Protein AF-A0A382G513-F1 (afdb_monomer)

Nearest PDB structures (foldseek):
  3dli-assembly1_C  TM=9.621E-01  e=4.576E-07  Archaeoglobus fulgidus
  1ve3-assembly2_B-2  TM=7.849E-01  e=2.434E-03  Pyrococcus horikoshii
  8gdu-assembly1_A  TM=8.046E-01  e=2.784E-03  Methanosarcina acetivorans C2A
  8hd2-assembly1_A  TM=7.380E-01  e=1.064E-02  Candidatus Brocadia fulgida
  1qzz-assembly1_A  TM=6.384E-01  e=4.064E-02  Streptomyces purpurascens

Solvent-accessible surface area (backbone atoms only — not comparable to full-atom values): 8811 Å² total; per-residue (Å²): 122,99,76,82,69,90,69,74,48,71,38,75,47,63,65,62,38,48,55,42,44,76,72,71,45,55,59,41,73,36,54,70,64,63,52,47,71,70,48,55,72,48,68,34,62,63,48,77,43,73,72,46,66,38,55,38,56,70,74,54,44,54,48,48,54,49,41,52,57,50,24,30,29,94,91,38,45,83,48,76,41,60,73,58,26,75,21,63,67,37,49,71,44,64,54,64,74,49,81,69,50,68,54,67,49,39,64,69,60,54,49,51,51,39,50,74,69,64,55,72,92,84,80,85,86,72,91,71,72,66,81,74,92,74,73,82,65,97,79,87,84,128

Foldseek 3Di:
DVPPDQDEAEDCDPVVQVVCVVVVGHYDNDDQLVVLVPAAFQADQEDEEEADLQLDDPVRNLSNLLSRNRRHHVNGYYYYHHFACVACCCQVDVVCVPVSGDHHDHLVNVQVSNVVSPHPPDDDDDPDDRDDPDDPPPDPDD

Sequence (142 aa):
AESDIAGVGVDLSAAFVAECREQGLDVKEQDLLAFLGSQKDKSLRAVVSFQVLEHLPFPVLLRTYAEAFRVLVPGGLFLNETPNGANLAVGGSTFWLDHTHVRPLHPELLSHFAEFYGYTDVRVDLVSKPEVPWRLGPESGG

Organism: NCBI:txid408172

Mean predicted aligned error: 6.24 Å

Structure (mmCIF, N/CA/C/O backbone):
data_AF-A0A382G513-F1
#
_entry.id   AF-A0A382G513-F1
#
loop_
_atom_site.group_PDB
_atom_site.id
_atom_site.type_symbol
_atom_site.label_atom_id
_atom_site.label_alt_id
_atom_site.label_comp_id
_atom_site.label_asym_id
_atom_site.label_entity_id
_atom_site.label_seq_id
_atom_site.pdbx_PDB_ins_code
_atom_site.Cartn_x
_atom_site.Cartn_y
_atom_site.Cartn_z
_atom_site.occupancy
_atom_site.B_iso_or_equiv
_atom_site.auth_seq_id
_atom_site.auth_comp_id
_atom_site.auth_asym_id
_atom_site.auth_atom_id
_atom_site.pdbx_PDB_model_num
ATOM 1 N N . ALA A 1 1 ? -11.619 18.404 2.742 1.00 55.28 1 ALA A N 1
ATOM 2 C CA . ALA A 1 1 ? -11.978 16.981 2.575 1.00 55.28 1 ALA A CA 1
ATOM 3 C C . ALA A 1 1 ? -13.245 16.895 1.731 1.00 55.28 1 ALA A C 1
ATOM 5 O O . ALA A 1 1 ? -14.272 17.401 2.158 1.00 55.28 1 ALA A O 1
ATOM 6 N N . GLU A 1 2 ? -13.174 16.331 0.525 1.00 57.84 2 GLU A N 1
ATOM 7 C CA . GLU A 1 2 ? -14.283 16.354 -0.451 1.00 57.84 2 GLU A CA 1
ATOM 8 C C . GLU A 1 2 ? -15.427 15.365 -0.155 1.00 57.84 2 GLU A C 1
ATOM 10 O O . GLU A 1 2 ? -16.450 15.393 -0.832 1.00 57.84 2 GLU A O 1
ATOM 15 N N . SER A 1 3 ? -15.303 14.495 0.856 1.00 75.88 3 SER A N 1
ATOM 16 C CA . SER A 1 3 ? -16.332 13.481 1.166 1.00 75.88 3 SER A CA 1
ATOM 17 C C . SER A 1 3 ? -16.615 13.277 2.660 1.00 75.88 3 SER A C 1
ATOM 19 O O . SER A 1 3 ? -17.286 12.316 3.017 1.00 75.88 3 SER A O 1
ATOM 21 N N . ASP A 1 4 ? -16.099 14.152 3.533 1.00 84.06 4 ASP A N 1
ATOM 22 C CA . ASP A 1 4 ? -16.259 14.084 5.003 1.00 84.06 4 ASP A CA 1
ATOM 23 C C . ASP A 1 4 ? -15.814 12.747 5.647 1.00 84.06 4 ASP A C 1
ATOM 25 O O . ASP A 1 4 ? -16.225 12.365 6.742 1.00 84.06 4 ASP A O 1
ATOM 29 N N . ILE A 1 5 ? -14.938 12.013 4.953 1.00 87.50 5 ILE A N 1
ATOM 30 C CA . ILE A 1 5 ? -14.298 10.799 5.460 1.00 87.50 5 ILE A CA 1
ATOM 31 C C . ILE A 1 5 ? -13.024 11.216 6.192 1.00 87.50 5 ILE A C 1
ATOM 33 O O . ILE A 1 5 ? -12.105 11.766 5.584 1.00 87.50 5 ILE A O 1
ATOM 37 N N . ALA A 1 6 ? -12.960 10.938 7.494 1.00 91.38 6 ALA A N 1
ATOM 38 C CA . ALA A 1 6 ? -11.745 11.138 8.272 1.00 91.38 6 ALA A CA 1
ATOM 39 C C . ALA A 1 6 ? -10.647 10.171 7.801 1.00 91.38 6 ALA A C 1
ATOM 41 O O . ALA A 1 6 ? -10.865 8.960 7.719 1.00 91.38 6 ALA A O 1
ATOM 42 N N . GLY A 1 7 ? -9.463 10.707 7.522 1.00 94.31 7 GLY A N 1
ATOM 43 C CA . GLY A 1 7 ? -8.304 9.941 7.082 1.00 94.31 7 GLY A CA 1
ATOM 44 C C . GLY A 1 7 ? -7.013 10.602 7.539 1.00 94.31 7 GLY A C 1
ATOM 45 O O . GLY A 1 7 ? -6.993 11.800 7.810 1.00 94.31 7 GLY A O 1
ATOM 46 N N . VAL A 1 8 ? -5.955 9.801 7.623 1.00 96.81 8 VAL A N 1
ATOM 47 C CA . VAL A 1 8 ? -4.601 10.251 7.943 1.00 96.81 8 VAL A CA 1
ATOM 48 C C . VAL A 1 8 ? -3.646 9.742 6.869 1.00 96.81 8 VAL A C 1
ATOM 50 O O . VAL A 1 8 ? -3.623 8.548 6.569 1.00 96.81 8 VAL A O 1
ATOM 53 N N . GLY A 1 9 ? -2.889 10.657 6.271 1.00 97.25 9 GLY A N 1
ATOM 54 C CA . GLY A 1 9 ? -1.823 10.360 5.321 1.00 97.25 9 GLY A CA 1
ATOM 55 C C . GLY A 1 9 ? -0.520 10.000 6.030 1.00 97.25 9 GLY A C 1
ATOM 56 O O . GLY A 1 9 ? -0.244 10.466 7.139 1.00 97.25 9 GLY A O 1
ATOM 57 N N . VAL A 1 10 ? 0.298 9.175 5.387 1.00 97.81 10 VAL A N 1
ATOM 58 C CA . VAL A 1 10 ? 1.611 8.764 5.893 1.00 97.81 10 VAL A CA 1
ATOM 59 C C . VAL A 1 10 ? 2.584 8.758 4.728 1.00 97.81 10 VAL A C 1
ATOM 61 O O . VAL A 1 10 ? 2.323 8.090 3.732 1.00 97.81 10 VAL A O 1
ATOM 64 N N . ASP A 1 11 ? 3.682 9.492 4.858 1.00 97.06 11 ASP A N 1
ATOM 65 C CA . ASP A 1 11 ? 4.738 9.560 3.846 1.00 97.06 11 ASP A CA 1
ATOM 66 C C . ASP A 1 11 ? 6.100 9.760 4.533 1.00 97.06 11 ASP A C 1
ATOM 68 O O . ASP A 1 11 ? 6.168 10.292 5.641 1.00 97.06 11 ASP A O 1
ATOM 72 N N . LEU A 1 12 ? 7.193 9.327 3.904 1.00 95.19 12 LEU A N 1
ATOM 73 C CA . LEU A 1 12 ? 8.560 9.564 4.389 1.00 95.19 12 LEU A CA 1
ATOM 74 C C . LEU A 1 12 ? 9.124 10.914 3.918 1.00 95.19 12 LEU A C 1
ATOM 76 O O . LEU A 1 12 ? 10.091 11.416 4.488 1.00 95.19 12 LEU A O 1
ATOM 80 N N . SER A 1 13 ? 8.552 11.501 2.869 1.00 96.00 13 SER A N 1
ATOM 81 C CA . SER A 1 13 ? 8.978 12.765 2.284 1.00 96.00 13 SER A CA 1
ATOM 82 C C . SER A 1 13 ? 8.454 13.943 3.097 1.00 96.00 13 SER A C 1
ATOM 84 O O . SER A 1 13 ? 7.284 14.320 3.000 1.00 96.00 13 SER A O 1
ATOM 86 N N . ALA A 1 14 ? 9.345 14.599 3.843 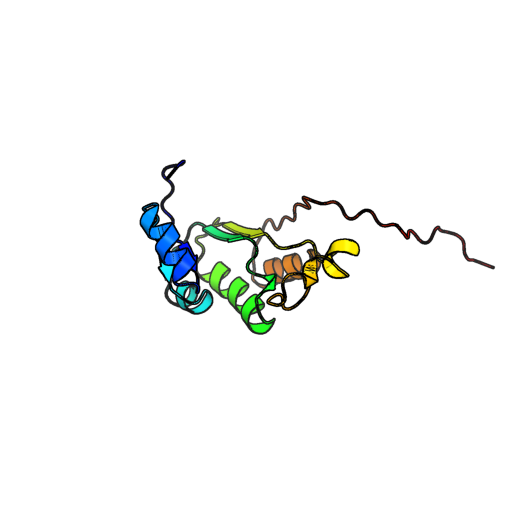1.00 96.56 14 ALA A N 1
ATOM 87 C CA . ALA A 1 14 ? 9.029 15.838 4.556 1.00 96.56 14 ALA A CA 1
ATOM 88 C C . ALA A 1 14 ? 8.416 16.917 3.638 1.00 96.56 14 ALA A C 1
ATOM 90 O O . ALA A 1 14 ? 7.558 17.683 4.074 1.00 96.56 14 ALA A O 1
ATOM 91 N N . ALA A 1 15 ? 8.824 16.960 2.362 1.00 96.94 15 ALA A N 1
ATOM 92 C CA . ALA A 1 15 ? 8.297 17.903 1.379 1.00 96.94 15 ALA A CA 1
ATOM 93 C C . ALA A 1 15 ? 6.822 17.624 1.042 1.00 96.94 15 ALA A C 1
ATOM 95 O O . ALA A 1 15 ? 6.002 18.535 1.126 1.00 96.94 15 ALA A O 1
ATOM 96 N N . PHE A 1 16 ? 6.464 16.368 0.746 1.00 95.75 16 PHE A N 1
ATOM 97 C CA . PHE A 1 16 ? 5.069 15.996 0.465 1.00 95.75 16 PHE A CA 1
ATOM 98 C C . PHE A 1 16 ? 4.185 16.124 1.704 1.00 95.75 16 PHE A C 1
ATOM 100 O O . PHE A 1 16 ? 3.043 16.571 1.620 1.00 95.75 16 PHE A O 1
ATOM 107 N N . VAL A 1 17 ? 4.722 15.801 2.881 1.00 97.75 17 VAL A N 1
ATOM 108 C CA . VAL A 1 17 ? 4.022 16.010 4.151 1.00 97.75 17 VAL A CA 1
ATOM 109 C C . VAL A 1 17 ? 3.730 17.491 4.381 1.00 97.75 17 VAL A C 1
ATOM 111 O O . VAL A 1 17 ? 2.618 17.830 4.784 1.00 97.75 17 VAL A O 1
ATOM 114 N N . ALA A 1 18 ? 4.701 18.375 4.138 1.00 97.62 18 ALA A N 1
ATOM 115 C CA . ALA A 1 18 ? 4.505 19.816 4.269 1.00 97.62 18 ALA A CA 1
ATOM 116 C C . ALA A 1 18 ? 3.422 20.325 3.307 1.00 97.62 18 ALA A C 1
ATOM 118 O O . ALA A 1 18 ? 2.495 20.996 3.753 1.00 97.62 18 ALA A O 1
ATOM 119 N N . GLU A 1 19 ? 3.475 19.923 2.036 1.00 97.56 19 GLU A N 1
ATOM 120 C CA . GLU A 1 19 ? 2.477 20.289 1.024 1.00 97.56 19 GLU A CA 1
ATOM 121 C C . GLU A 1 19 ? 1.062 19.818 1.410 1.00 97.56 19 GLU A C 1
ATOM 123 O O . GLU A 1 19 ? 0.108 20.596 1.395 1.00 97.56 19 GLU A O 1
ATOM 128 N N . CYS A 1 20 ? 0.913 18.567 1.851 1.00 96.50 20 CYS A N 1
ATOM 129 C CA . CYS A 1 20 ? -0.368 18.036 2.322 1.00 96.50 20 CYS A CA 1
ATOM 130 C C . CYS A 1 20 ? -0.900 18.792 3.555 1.00 96.50 20 CYS A C 1
ATOM 132 O O . CYS A 1 20 ? -2.106 19.033 3.666 1.00 96.50 20 CYS A O 1
ATOM 134 N N . ARG A 1 21 ? -0.021 19.208 4.477 1.00 96.62 21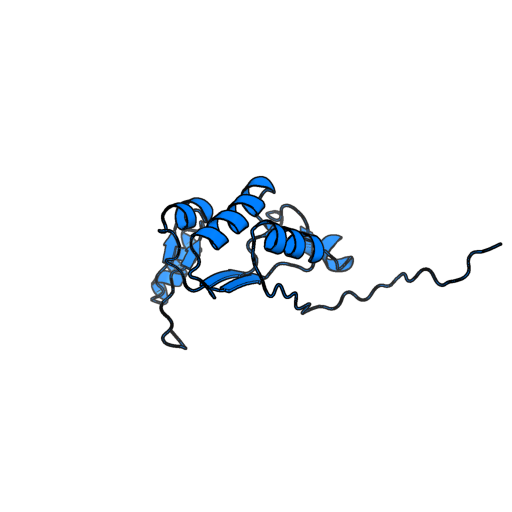 ARG A N 1
ATOM 135 C CA . ARG A 1 21 ? -0.405 20.024 5.644 1.00 96.62 21 ARG A CA 1
ATOM 136 C C . ARG 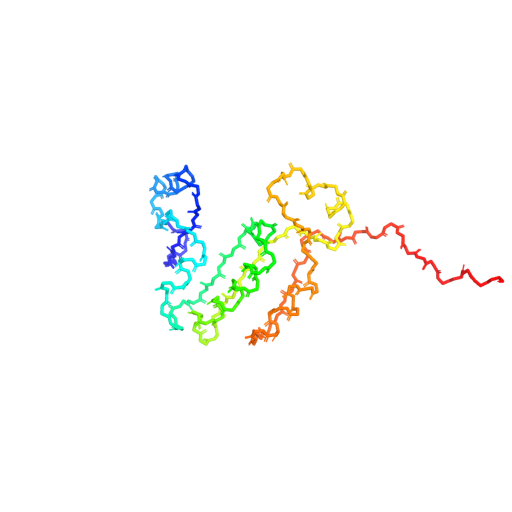A 1 21 ? -0.858 21.422 5.246 1.00 96.62 21 ARG A C 1
ATOM 138 O O . ARG A 1 21 ? -1.815 21.920 5.835 1.00 96.62 21 ARG A O 1
ATOM 145 N N . GLU A 1 22 ? -0.219 22.043 4.257 1.00 97.12 22 GLU A N 1
ATOM 146 C CA . GLU A 1 22 ? -0.649 23.337 3.705 1.00 97.12 22 GLU A CA 1
ATOM 147 C C . GLU A 1 22 ? -2.059 23.255 3.101 1.00 97.12 22 GLU A C 1
ATOM 149 O O . GLU A 1 22 ? -2.835 24.204 3.206 1.00 97.12 22 GLU A O 1
ATOM 154 N N . GLN A 1 23 ? -2.436 22.090 2.568 1.00 94.62 23 GLN A N 1
ATOM 155 C CA . GLN A 1 23 ? -3.794 21.795 2.095 1.00 94.62 23 GLN A CA 1
ATOM 156 C C . GLN A 1 23 ? -4.782 21.427 3.224 1.00 94.62 23 GLN A C 1
ATOM 158 O O . GLN A 1 23 ? -5.949 21.127 2.961 1.00 94.62 23 GLN A O 1
ATOM 163 N N . GLY A 1 24 ? -4.347 21.453 4.489 1.00 94.31 24 GLY A N 1
ATOM 164 C CA . GLY A 1 24 ? -5.173 21.152 5.660 1.00 94.31 24 GLY A CA 1
ATOM 165 C C . GLY A 1 24 ? -5.467 19.663 5.865 1.00 94.31 24 GLY A C 1
ATOM 166 O O . GLY A 1 24 ? -6.433 19.327 6.552 1.00 94.31 24 GLY A O 1
ATOM 167 N N . LEU A 1 25 ? -4.677 18.770 5.264 1.00 94.88 25 LEU A N 1
ATOM 168 C CA . LEU A 1 25 ? -4.809 17.324 5.447 1.00 94.88 25 LEU A CA 1
ATOM 169 C C . LEU A 1 25 ? -4.116 16.875 6.743 1.00 94.88 25 LEU A C 1
ATOM 171 O O . LEU A 1 25 ? -3.068 17.403 7.120 1.00 94.88 25 LEU A O 1
ATOM 175 N N . ASP A 1 26 ? -4.683 15.869 7.415 1.00 96.19 26 ASP A N 1
ATOM 176 C CA . ASP A 1 26 ? -3.995 15.176 8.508 1.00 96.19 26 ASP A CA 1
ATOM 177 C C . ASP A 1 26 ? -2.976 14.204 7.908 1.00 96.19 26 ASP A C 1
ATOM 179 O O . ASP A 1 26 ? -3.335 13.271 7.190 1.00 96.19 26 ASP A O 1
ATOM 183 N N . VAL A 1 27 ? -1.693 14.452 8.153 1.00 97.88 27 VAL A N 1
ATOM 184 C CA . VAL A 1 27 ? -0.589 13.695 7.558 1.00 97.88 27 VAL A CA 1
ATOM 185 C C . VAL A 1 27 ? 0.620 13.649 8.494 1.00 97.88 27 VAL A C 1
ATOM 187 O O . VAL A 1 27 ? 1.007 14.639 9.138 1.00 97.88 27 VAL A O 1
ATOM 190 N N . LYS A 1 28 ? 1.253 12.475 8.542 1.00 97.69 28 LYS A N 1
ATOM 191 C CA . LYS A 1 28 ? 2.432 12.179 9.355 1.00 97.69 28 LYS A CA 1
ATOM 192 C C . LYS A 1 28 ? 3.639 11.876 8.476 1.00 97.69 28 LYS A C 1
ATOM 194 O O . LYS A 1 28 ? 3.557 11.055 7.571 1.00 97.69 28 LYS A O 1
ATOM 199 N N . GLU A 1 29 ? 4.762 12.507 8.812 1.00 98.12 29 GLU A N 1
ATOM 200 C CA . GLU A 1 29 ? 6.072 12.110 8.299 1.00 98.12 29 GLU A CA 1
ATOM 201 C C . GLU A 1 29 ? 6.529 10.873 9.073 1.00 98.12 29 GLU A C 1
ATOM 203 O O . GLU A 1 29 ? 6.984 10.978 10.215 1.00 98.12 29 GLU A O 1
ATOM 208 N N . GLN A 1 30 ? 6.280 9.688 8.523 1.00 97.50 30 GLN A N 1
ATOM 209 C CA . GLN A 1 30 ? 6.517 8.430 9.222 1.00 97.50 30 GLN A CA 1
ATOM 210 C C . GLN A 1 30 ? 6.676 7.270 8.236 1.00 97.50 30 GLN A C 1
ATOM 212 O O . GLN A 1 30 ? 6.051 7.239 7.182 1.00 97.50 30 GLN A O 1
ATOM 217 N N . ASP A 1 31 ? 7.485 6.279 8.613 1.00 97.38 31 ASP A N 1
ATOM 218 C CA . ASP A 1 31 ? 7.558 5.006 7.895 1.00 97.38 31 ASP A CA 1
ATOM 219 C C . ASP A 1 31 ? 6.217 4.254 7.939 1.00 97.38 31 ASP A C 1
ATOM 221 O O . ASP A 1 31 ? 5.537 4.212 8.971 1.00 97.38 31 ASP A O 1
ATOM 225 N N . LEU A 1 32 ? 5.870 3.609 6.824 1.00 96.94 32 LEU A N 1
ATOM 226 C CA . LEU A 1 32 ? 4.613 2.889 6.647 1.00 96.94 32 LEU A CA 1
ATOM 227 C C . LEU A 1 32 ? 4.424 1.762 7.674 1.00 96.94 32 LEU A C 1
ATOM 229 O O . LEU A 1 32 ? 3.359 1.664 8.289 1.00 96.94 32 LEU A O 1
ATOM 233 N N . LEU A 1 33 ? 5.438 0.919 7.898 1.00 97.94 33 LEU A N 1
ATOM 234 C CA . LEU A 1 33 ? 5.329 -0.178 8.864 1.00 97.94 33 LEU A CA 1
ATOM 235 C C . LEU A 1 33 ? 5.358 0.341 10.297 1.00 97.94 33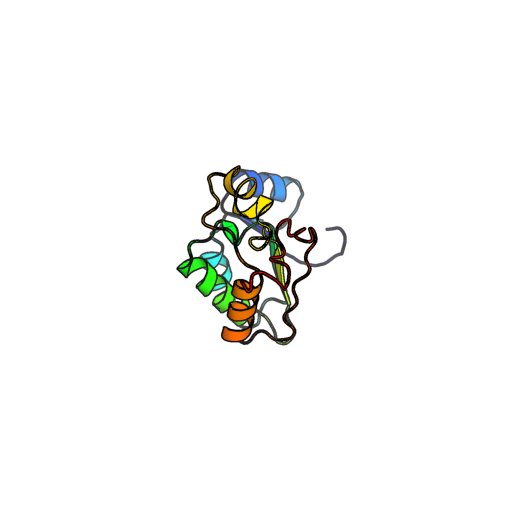 LEU A C 1
ATOM 237 O O . LEU A 1 33 ? 4.637 -0.186 11.143 1.00 97.94 33 LEU A O 1
ATOM 241 N N . ALA A 1 34 ? 6.141 1.381 10.579 1.00 98.19 34 ALA A N 1
ATOM 242 C CA . ALA A 1 34 ? 6.129 2.029 11.885 1.00 98.19 34 ALA A CA 1
ATOM 243 C C . ALA A 1 34 ? 4.745 2.616 12.205 1.00 98.19 34 ALA A C 1
ATOM 245 O O . ALA A 1 34 ? 4.260 2.479 13.331 1.00 98.19 34 ALA A O 1
ATOM 246 N N . PHE A 1 35 ? 4.086 3.242 11.225 1.00 98.31 35 PHE A N 1
ATOM 247 C CA . PHE A 1 35 ? 2.736 3.764 11.400 1.00 98.31 35 PHE A CA 1
ATOM 248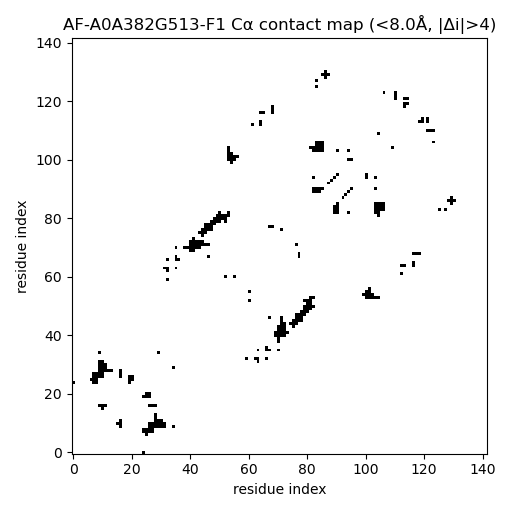 C C . PHE A 1 35 ? 1.732 2.639 11.648 1.00 98.31 35 PHE A C 1
ATOM 250 O O . PHE A 1 35 ? 1.036 2.685 12.666 1.00 98.31 35 PHE A O 1
ATOM 257 N N . LEU A 1 36 ? 1.686 1.619 10.783 1.00 98.31 36 LEU A N 1
ATOM 258 C CA . LEU A 1 36 ? 0.767 0.485 10.942 1.00 98.31 36 LEU A CA 1
ATOM 259 C C . LEU A 1 36 ? 1.001 -0.244 12.275 1.00 98.31 36 LEU A C 1
ATOM 261 O O . LEU A 1 36 ? 0.050 -0.492 13.014 1.00 98.31 36 LEU A O 1
ATOM 265 N N . GLY A 1 37 ? 2.261 -0.482 12.643 1.00 98.25 37 GLY A N 1
ATOM 266 C CA . GLY A 1 37 ? 2.644 -1.116 13.907 1.00 98.25 37 GLY A CA 1
ATOM 267 C C . GLY A 1 37 ? 2.243 -0.320 15.154 1.00 98.25 37 GLY A C 1
ATOM 268 O O . GLY A 1 37 ? 2.050 -0.903 16.218 1.00 98.25 37 GLY A O 1
ATOM 269 N N . SER A 1 38 ? 2.063 1.001 15.039 1.00 98.06 38 SER A N 1
ATOM 270 C CA . SER A 1 38 ? 1.554 1.840 16.136 1.00 98.06 38 SER A CA 1
ATOM 271 C C . SER A 1 38 ? 0.027 1.814 16.281 1.00 98.06 38 SER A C 1
ATOM 273 O O . SER A 1 38 ? -0.504 2.250 17.306 1.00 98.06 38 SER A O 1
ATOM 275 N N . GLN A 1 39 ? -0.695 1.309 15.275 1.00 98.50 39 GLN A N 1
ATOM 276 C CA . GLN A 1 39 ? -2.149 1.200 15.324 1.00 98.50 39 GLN A CA 1
ATOM 277 C C . GLN A 1 39 ? -2.582 -0.024 16.134 1.00 98.50 39 GLN A C 1
ATOM 279 O O . GLN A 1 39 ? -1.968 -1.093 16.082 1.00 98.50 39 GLN A O 1
ATOM 284 N N . LYS A 1 40 ? -3.689 0.128 16.863 1.00 98.50 40 LYS A N 1
ATOM 285 C CA . LYS A 1 40 ? -4.334 -0.983 17.573 1.00 98.50 40 LYS A CA 1
ATOM 286 C C . LYS A 1 40 ? -4.909 -1.993 16.577 1.00 98.50 40 LYS A C 1
ATOM 288 O O . LYS A 1 40 ? -5.262 -1.636 15.459 1.00 98.50 40 LYS A O 1
ATOM 293 N N . ASP A 1 41 ? -5.047 -3.238 17.011 1.00 98.69 41 ASP A N 1
ATOM 294 C CA . ASP A 1 41 ? -5.766 -4.254 16.245 1.00 98.69 41 ASP A CA 1
ATOM 295 C C . ASP A 1 41 ? -7.197 -3.783 15.960 1.00 98.69 41 ASP A C 1
ATOM 297 O O . ASP A 1 41 ? -7.853 -3.221 16.845 1.00 98.69 41 ASP A O 1
ATOM 301 N N . LYS A 1 42 ? -7.694 -4.054 14.748 1.00 98.50 42 LYS A N 1
ATOM 302 C CA . LYS A 1 42 ? -9.080 -3.767 14.344 1.00 98.50 42 LYS A CA 1
ATOM 303 C C . LYS A 1 42 ? -9.512 -2.322 14.638 1.00 98.50 42 LYS A C 1
ATOM 305 O O . LYS A 1 42 ? -10.587 -2.094 15.192 1.00 98.50 42 LYS A O 1
ATOM 310 N N . SER A 1 43 ? -8.673 -1.346 14.303 1.00 98.19 43 SER A N 1
ATOM 311 C CA . SER A 1 43 ? -8.923 0.083 14.530 1.00 98.19 43 SER A CA 1
ATOM 312 C C . SER A 1 43 ? -9.223 0.875 13.258 1.00 98.19 43 SER A C 1
ATOM 314 O O . SER A 1 43 ? -9.858 1.925 13.340 1.00 98.19 43 SER A O 1
ATOM 316 N N . LEU A 1 44 ? -8.779 0.398 12.093 1.00 98.25 44 LEU A N 1
ATOM 317 C CA . LEU A 1 44 ? -8.912 1.098 10.820 1.00 98.25 44 LEU A CA 1
ATOM 318 C C . LEU A 1 44 ? -10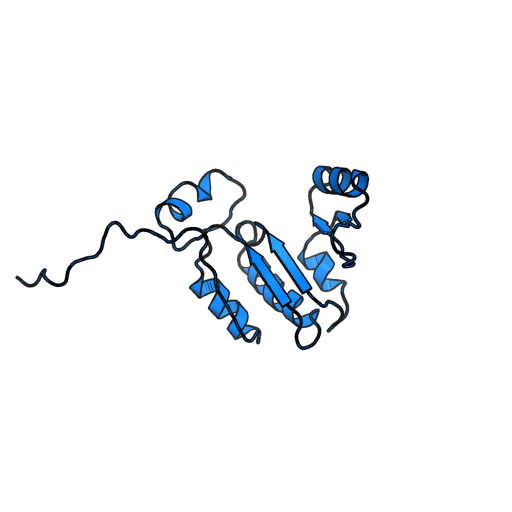.023 0.488 9.970 1.00 98.25 44 LEU A C 1
ATOM 320 O O . LEU A 1 44 ? -10.209 -0.727 9.929 1.00 98.25 44 LEU A O 1
ATOM 324 N N . ARG A 1 45 ? -10.763 1.340 9.254 1.00 97.81 45 ARG A N 1
ATOM 325 C CA . ARG A 1 45 ? -11.803 0.894 8.314 1.00 97.81 45 ARG A CA 1
ATOM 326 C C . ARG A 1 45 ? -11.277 0.678 6.901 1.00 97.81 45 ARG A C 1
ATOM 328 O O . ARG A 1 45 ? -11.835 -0.136 6.170 1.00 97.81 45 ARG A O 1
ATOM 335 N N . ALA A 1 46 ? -10.209 1.378 6.541 1.00 98.12 46 ALA A N 1
ATOM 336 C CA . ALA A 1 46 ? -9.500 1.159 5.299 1.00 98.12 46 ALA A CA 1
ATOM 337 C C . ALA A 1 46 ? -8.003 1.427 5.476 1.00 98.12 46 ALA A C 1
ATOM 339 O O . ALA A 1 46 ? -7.611 2.287 6.266 1.00 98.12 46 ALA A O 1
ATOM 340 N N . VAL A 1 47 ? -7.192 0.704 4.715 1.00 98.44 47 VAL A N 1
ATOM 341 C CA . VAL A 1 47 ? -5.788 1.008 4.446 1.00 98.44 47 VAL A CA 1
ATOM 342 C C . VAL A 1 47 ? -5.683 1.148 2.935 1.00 98.44 47 VAL A C 1
ATOM 344 O O . VAL A 1 47 ? -6.120 0.262 2.201 1.00 98.44 47 VAL A O 1
ATOM 347 N N . VAL A 1 48 ? -5.167 2.280 2.468 1.00 98.06 48 VAL A N 1
ATOM 348 C CA . VAL A 1 48 ? -5.091 2.591 1.040 1.00 98.06 48 VAL A CA 1
ATOM 349 C C . VAL A 1 48 ? -3.664 2.988 0.704 1.00 98.06 48 VAL A C 1
ATOM 351 O O . VAL A 1 48 ? -3.075 3.791 1.425 1.00 98.06 48 VAL A O 1
ATOM 354 N N . SER A 1 49 ? -3.108 2.430 -0.368 1.00 96.88 49 SER A N 1
ATOM 355 C CA . SER A 1 49 ? -1.800 2.836 -0.879 1.00 96.88 49 SER A CA 1
ATOM 356 C C . SER A 1 49 ? -1.826 2.968 -2.401 1.00 96.88 49 SER A C 1
ATOM 358 O O . SER A 1 49 ? -2.306 2.082 -3.103 1.00 96.88 49 SER A O 1
ATOM 360 N N . PHE A 1 50 ? -1.338 4.092 -2.920 1.00 96.06 50 PHE A N 1
ATOM 361 C CA . PHE A 1 50 ? -1.267 4.351 -4.356 1.00 96.06 50 PHE A CA 1
ATOM 362 C C . PHE A 1 50 ? 0.190 4.521 -4.746 1.00 96.06 50 PHE A C 1
ATOM 364 O O . PHE A 1 50 ? 0.852 5.404 -4.213 1.00 96.06 50 PHE A O 1
ATOM 371 N N . GLN A 1 51 ? 0.669 3.672 -5.654 1.00 95.31 51 GLN A N 1
ATOM 372 C CA . GLN A 1 51 ? 2.046 3.677 -6.144 1.00 95.31 51 GLN A CA 1
ATOM 373 C C . GLN A 1 51 ? 3.088 3.553 -5.008 1.00 95.31 51 GLN A C 1
ATOM 375 O O . GLN A 1 51 ? 4.056 4.299 -4.921 1.00 95.31 51 GLN A O 1
ATOM 380 N N . VAL A 1 52 ? 2.834 2.652 -4.049 1.00 97.25 52 VAL A N 1
ATOM 381 C CA . VAL A 1 52 ? 3.704 2.446 -2.870 1.00 97.25 52 VAL A CA 1
ATOM 382 C C . VAL A 1 52 ? 4.367 1.074 -2.889 1.00 97.25 52 VAL A C 1
ATOM 384 O O . VAL A 1 52 ? 5.550 0.943 -2.572 1.00 97.25 52 VAL A O 1
ATOM 387 N N . LEU A 1 53 ? 3.610 0.022 -3.214 1.00 97.75 53 LEU A N 1
ATOM 388 C CA . LEU A 1 53 ? 4.044 -1.361 -3.001 1.00 97.75 53 LEU A CA 1
ATOM 389 C C . LEU A 1 53 ? 5.291 -1.730 -3.819 1.00 97.75 53 LEU A C 1
ATOM 391 O O . LEU A 1 53 ? 6.108 -2.538 -3.372 1.00 97.75 53 LEU A O 1
ATOM 395 N N . GLU A 1 54 ? 5.454 -1.141 -4.996 1.00 97.56 54 GLU A N 1
ATOM 396 C CA . GLU A 1 54 ? 6.564 -1.343 -5.927 1.00 97.56 54 GLU A CA 1
ATOM 397 C C . GLU A 1 54 ? 7.904 -0.788 -5.427 1.00 97.56 54 GLU A C 1
ATOM 399 O O . GLU A 1 54 ? 8.961 -1.251 -5.870 1.00 97.56 54 GLU A O 1
ATOM 404 N N . HIS A 1 55 ? 7.874 0.127 -4.456 1.00 97.38 55 HIS A N 1
ATOM 405 C CA . HIS A 1 55 ? 9.059 0.643 -3.768 1.00 97.38 55 HIS A CA 1
ATOM 406 C C . HIS A 1 55 ? 9.468 -0.231 -2.571 1.00 97.38 55 HIS A C 1
ATOM 408 O O . HIS A 1 55 ? 10.530 -0.031 -1.981 1.00 97.38 55 HIS A O 1
ATOM 414 N N . LEU A 1 56 ? 8.651 -1.221 -2.185 1.00 97.50 56 LEU A N 1
ATOM 415 C CA . LEU A 1 56 ? 8.895 -2.013 -0.982 1.00 97.50 56 LEU A CA 1
ATOM 416 C C . LEU A 1 56 ? 9.800 -3.232 -1.256 1.00 97.50 56 LEU A C 1
ATOM 418 O O . LEU A 1 56 ? 9.492 -4.099 -2.096 1.00 97.50 56 LEU A O 1
ATOM 422 N N . PRO A 1 57 ? 10.881 -3.409 -0.468 1.00 97.06 57 PRO A N 1
ATOM 423 C CA . PRO A 1 57 ? 11.597 -4.676 -0.410 1.00 97.06 57 PRO A CA 1
ATOM 424 C C . PRO A 1 57 ? 10.645 -5.824 -0.059 1.00 97.06 57 PRO A C 1
ATOM 426 O O . PRO A 1 57 ? 9.702 -5.658 0.712 1.00 97.06 57 PRO A O 1
ATOM 429 N N . PHE A 1 58 ? 10.899 -7.020 -0.593 1.00 96.25 58 PHE A N 1
ATOM 430 C CA . PHE A 1 58 ? 9.989 -8.164 -0.447 1.00 96.25 58 PHE A CA 1
ATOM 431 C C . PHE A 1 58 ? 9.566 -8.474 1.008 1.00 96.25 58 PHE A C 1
ATOM 433 O O . PHE A 1 58 ? 8.369 -8.646 1.241 1.00 96.25 58 PHE A O 1
ATOM 440 N N . PRO A 1 59 ? 10.469 -8.468 2.013 1.00 97.31 59 PRO A N 1
ATOM 441 C CA . PRO A 1 59 ? 10.067 -8.691 3.405 1.00 97.31 59 PRO A CA 1
ATOM 442 C C . PRO A 1 59 ? 9.158 -7.590 3.969 1.00 97.31 59 PRO A C 1
ATOM 444 O O . PRO A 1 59 ? 8.312 -7.870 4.815 1.00 97.31 59 PRO A O 1
ATOM 447 N N . VAL A 1 60 ? 9.338 -6.348 3.511 1.00 97.94 60 VAL A N 1
ATOM 448 C CA . VAL A 1 60 ? 8.515 -5.199 3.913 1.00 97.94 60 VAL A CA 1
ATOM 449 C C . VAL A 1 60 ? 7.128 -5.336 3.298 1.00 97.94 60 VAL A C 1
ATOM 451 O O . VAL A 1 60 ? 6.153 -5.246 4.031 1.00 97.94 60 VAL A O 1
ATOM 454 N N . LEU A 1 61 ? 7.039 -5.682 2.008 1.00 97.88 61 LEU A N 1
ATOM 455 C CA . LEU A 1 61 ? 5.767 -5.940 1.325 1.00 97.88 61 LEU A CA 1
ATOM 456 C C . LEU A 1 61 ? 4.916 -6.982 2.070 1.00 97.88 61 LEU A C 1
ATOM 458 O O . LEU A 1 61 ? 3.748 -6.734 2.348 1.00 97.88 61 LEU A O 1
ATOM 462 N N . LEU A 1 62 ? 5.500 -8.124 2.447 1.00 97.88 62 LEU A N 1
ATOM 463 C CA . LEU A 1 62 ? 4.790 -9.162 3.205 1.00 97.88 62 LEU A CA 1
ATOM 464 C C . LEU A 1 62 ? 4.298 -8.655 4.569 1.00 97.88 62 LEU A C 1
ATOM 466 O O . LEU A 1 62 ? 3.148 -8.880 4.946 1.00 97.88 62 LEU A O 1
ATOM 470 N N . ARG A 1 63 ? 5.148 -7.922 5.300 1.00 98.38 63 ARG A N 1
ATOM 471 C CA . ARG A 1 63 ? 4.759 -7.314 6.581 1.00 98.38 63 ARG A CA 1
ATOM 472 C C . ARG A 1 63 ? 3.659 -6.274 6.412 1.00 98.38 63 ARG A C 1
ATOM 474 O O . ARG A 1 63 ? 2.788 -6.212 7.268 1.00 98.38 63 ARG A O 1
ATOM 481 N N . THR A 1 64 ? 3.653 -5.511 5.323 1.00 98.44 64 THR A N 1
ATOM 482 C CA . THR A 1 64 ? 2.593 -4.541 5.032 1.00 98.44 64 THR A CA 1
ATOM 483 C C . THR A 1 64 ? 1.243 -5.233 4.911 1.00 98.44 64 THR A C 1
ATOM 485 O O . THR A 1 64 ? 0.287 -4.776 5.526 1.00 98.44 64 THR A O 1
ATOM 488 N N . TYR A 1 65 ? 1.161 -6.363 4.201 1.00 98.56 65 TYR A N 1
ATOM 489 C CA . TYR A 1 65 ? -0.085 -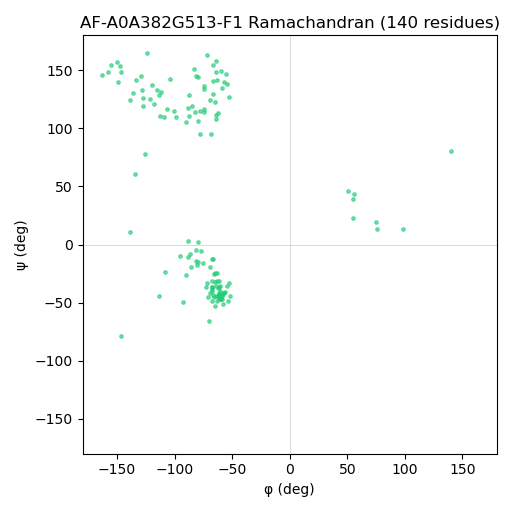7.131 4.095 1.00 98.56 65 TYR A CA 1
ATOM 490 C C . TYR A 1 65 ? -0.548 -7.659 5.457 1.00 98.56 65 TYR A C 1
ATOM 492 O O . TYR A 1 65 ? -1.730 -7.537 5.784 1.00 98.56 65 TYR A O 1
ATOM 500 N N . ALA A 1 66 ? 0.377 -8.201 6.254 1.00 98.62 66 ALA A N 1
ATOM 501 C CA . ALA A 1 66 ? 0.087 -8.722 7.587 1.00 98.62 66 ALA A CA 1
ATOM 502 C C . ALA A 1 66 ? -0.405 -7.627 8.550 1.00 98.62 66 ALA A C 1
ATOM 504 O O . ALA A 1 66 ? -1.424 -7.788 9.220 1.00 98.62 66 ALA A O 1
ATOM 505 N N . GLU A 1 67 ? 0.307 -6.501 8.606 1.00 98.75 67 GLU A N 1
ATOM 506 C CA . GLU A 1 67 ? -0.019 -5.383 9.489 1.00 98.75 67 GLU A CA 1
ATOM 507 C C . GLU A 1 67 ? -1.305 -4.686 9.057 1.00 98.75 67 GLU A C 1
ATOM 509 O O . GLU A 1 67 ? -2.152 -4.416 9.904 1.00 98.75 67 GLU A O 1
ATOM 514 N N . ALA A 1 68 ? -1.506 -4.471 7.752 1.00 98.69 68 ALA A N 1
ATOM 515 C CA . ALA A 1 68 ? -2.768 -3.956 7.234 1.00 98.69 68 ALA A CA 1
ATOM 516 C C . ALA A 1 68 ? -3.939 -4.871 7.634 1.00 98.69 68 ALA A C 1
ATOM 518 O O . ALA A 1 68 ? -4.960 -4.379 8.104 1.00 98.69 68 ALA A O 1
ATOM 519 N N . PHE A 1 69 ? -3.773 -6.196 7.572 1.00 98.62 69 PHE A N 1
ATOM 520 C CA . PHE A 1 69 ? -4.832 -7.133 7.951 1.00 98.62 69 PHE A CA 1
ATOM 521 C C . PHE A 1 69 ? -5.149 -7.034 9.446 1.00 98.62 69 PHE A C 1
ATOM 523 O O . PHE A 1 69 ? -6.313 -6.957 9.837 1.00 98.62 69 PHE A O 1
ATOM 530 N N . ARG A 1 70 ? -4.109 -6.982 10.290 1.00 98.75 70 ARG A N 1
ATOM 531 C CA . ARG A 1 70 ? -4.232 -6.868 11.752 1.00 98.75 70 ARG A CA 1
ATOM 532 C C . ARG A 1 70 ? -5.001 -5.614 12.173 1.00 98.75 70 ARG A C 1
ATOM 534 O O . ARG A 1 70 ? -5.841 -5.675 13.076 1.00 98.75 70 ARG A O 1
ATOM 541 N N . VAL A 1 71 ? -4.695 -4.471 11.562 1.00 98.75 71 VAL A N 1
ATOM 542 C CA . VAL A 1 71 ? -5.274 -3.178 11.965 1.00 98.75 71 VAL A CA 1
ATOM 543 C C . VAL A 1 71 ? -6.678 -2.964 11.410 1.00 98.75 71 VAL A C 1
ATOM 545 O O . VAL A 1 71 ? -7.403 -2.123 11.936 1.00 98.75 71 VAL A O 1
ATOM 548 N N . LEU A 1 72 ? -7.094 -3.706 10.382 1.00 98.81 72 LEU A N 1
ATOM 549 C CA . LEU A 1 72 ? -8.421 -3.564 9.792 1.00 98.81 72 LEU A CA 1
ATOM 550 C C . LEU A 1 72 ? -9.518 -4.161 10.681 1.00 98.81 72 LEU A C 1
ATOM 552 O O . LEU A 1 72 ? -9.406 -5.259 11.228 1.00 98.81 72 LEU A O 1
ATOM 556 N N . VAL A 1 73 ? -10.625 -3.431 10.819 1.00 98.56 73 VAL A N 1
ATOM 557 C CA . VAL A 1 73 ? -11.871 -3.963 11.396 1.00 98.56 73 VAL A CA 1
ATOM 558 C C . VAL A 1 73 ? -12.432 -5.090 10.516 1.00 98.56 73 VAL A C 1
ATOM 560 O O . VAL A 1 73 ? -12.175 -5.109 9.311 1.00 98.56 73 VAL A O 1
ATOM 563 N N . PRO A 1 74 ? -13.272 -5.996 11.054 1.00 97.69 74 PRO A N 1
ATOM 564 C CA . PRO A 1 74 ? -14.044 -6.913 10.219 1.00 97.69 74 PRO A CA 1
ATOM 565 C C . PRO A 1 74 ? -14.840 -6.161 9.139 1.00 97.69 74 PRO A C 1
ATOM 567 O O . PRO A 1 74 ? -15.572 -5.217 9.445 1.00 97.69 74 PRO A O 1
ATOM 570 N N . GLY A 1 75 ? -14.679 -6.569 7.877 1.00 97.19 75 GLY A N 1
ATOM 571 C CA . GLY A 1 75 ? -15.264 -5.884 6.717 1.00 97.19 75 GLY A CA 1
ATOM 572 C C . GLY A 1 75 ? -14.555 -4.585 6.309 1.00 97.19 75 GLY A C 1
ATOM 573 O O . GLY A 1 75 ? -15.125 -3.797 5.558 1.00 97.19 75 GLY A O 1
ATOM 574 N N . GLY A 1 76 ? -13.355 -4.323 6.836 1.00 97.88 76 GLY A N 1
ATOM 575 C CA . GLY A 1 76 ? -12.487 -3.240 6.384 1.00 97.88 76 GLY A CA 1
ATOM 576 C C . GLY A 1 76 ? -11.861 -3.518 5.014 1.00 97.88 76 GLY A C 1
ATOM 577 O O . GLY A 1 76 ? -11.847 -4.654 4.542 1.00 97.88 76 GLY A O 1
ATOM 578 N N . LEU A 1 77 ? -11.344 -2.468 4.377 1.00 98.12 77 LEU A N 1
ATOM 579 C CA . LEU A 1 77 ? -10.817 -2.512 3.011 1.00 98.12 77 LEU A CA 1
ATOM 580 C C . LEU A 1 77 ? -9.296 -2.320 2.981 1.00 98.12 77 LEU A C 1
ATOM 582 O O . LEU A 1 77 ? -8.789 -1.348 3.531 1.00 98.12 77 LEU A O 1
ATOM 586 N N . PHE A 1 78 ? -8.580 -3.186 2.266 1.00 98.50 78 PHE A N 1
ATOM 587 C CA . PHE A 1 78 ? -7.202 -2.922 1.854 1.00 98.50 78 PHE A CA 1
ATOM 588 C C . PHE A 1 78 ? -7.170 -2.679 0.345 1.00 98.50 78 PHE A C 1
ATOM 590 O O . PHE A 1 78 ? -7.421 -3.598 -0.432 1.00 98.50 78 PHE A O 1
ATOM 597 N N . LEU A 1 79 ? -6.914 -1.436 -0.063 1.00 98.06 79 LEU A N 1
ATOM 598 C CA . LEU A 1 79 ? -6.888 -1.016 -1.464 1.00 98.06 79 LEU A CA 1
ATOM 599 C C . LEU A 1 79 ? -5.467 -0.617 -1.846 1.00 98.06 79 LEU A C 1
ATOM 601 O O . LEU A 1 79 ? -4.847 0.196 -1.167 1.00 98.06 79 LEU A O 1
ATOM 605 N N . ASN A 1 80 ? -4.964 -1.168 -2.946 1.00 97.50 80 ASN A N 1
ATOM 606 C CA . ASN A 1 80 ? -3.636 -0.841 -3.442 1.00 97.50 80 ASN A CA 1
ATOM 607 C C . ASN A 1 80 ? -3.681 -0.570 -4.943 1.00 97.50 80 ASN A C 1
ATOM 609 O O . ASN A 1 80 ? -4.362 -1.285 -5.676 1.00 97.50 80 ASN A O 1
ATOM 613 N N . GLU A 1 81 ? -2.906 0.407 -5.392 1.00 96.81 81 GLU A N 1
ATOM 614 C CA . GLU A 1 81 ? -2.593 0.631 -6.801 1.00 96.81 81 GLU A CA 1
ATOM 615 C C . GLU A 1 81 ? -1.082 0.534 -6.998 1.00 96.81 81 GLU A C 1
ATOM 617 O O . GLU A 1 81 ? -0.311 1.043 -6.186 1.00 96.81 81 GLU A O 1
ATOM 622 N N . THR A 1 82 ? -0.663 -0.134 -8.068 1.00 96.31 82 THR A N 1
ATOM 623 C CA . THR A 1 82 ? 0.744 -0.298 -8.438 1.00 96.31 82 THR A CA 1
ATOM 624 C C . THR A 1 82 ? 0.841 -0.535 -9.951 1.00 96.31 82 THR A C 1
ATOM 626 O O . THR A 1 82 ? -0.132 -1.024 -10.548 1.00 96.31 82 THR A O 1
ATOM 629 N N . PRO A 1 83 ? 1.969 -0.217 -10.613 1.00 95.00 83 PRO A N 1
ATOM 630 C CA . PRO A 1 83 ? 2.153 -0.494 -12.028 1.00 95.00 83 PRO A CA 1
ATOM 631 C C . PRO A 1 83 ? 1.925 -1.972 -12.355 1.00 95.00 83 PRO A C 1
ATOM 633 O O . PRO A 1 83 ? 2.387 -2.872 -11.652 1.00 95.00 83 PRO A O 1
ATOM 636 N N . ASN A 1 84 ? 1.234 -2.235 -13.466 1.00 93.75 84 ASN A N 1
ATOM 637 C CA . ASN A 1 84 ? 0.880 -3.592 -13.871 1.00 93.75 84 ASN A CA 1
ATOM 638 C C . ASN A 1 84 ? 2.122 -4.407 -14.284 1.00 93.75 84 ASN A C 1
ATOM 640 O O . ASN A 1 84 ? 2.529 -4.384 -15.448 1.00 93.75 84 ASN A O 1
ATOM 644 N N . GLY A 1 85 ? 2.680 -5.186 -13.354 1.00 92.94 85 GLY A N 1
ATOM 645 C CA . GLY A 1 85 ? 3.842 -6.040 -13.603 1.00 92.94 85 GLY A CA 1
ATOM 646 C C . GLY A 1 85 ? 3.586 -7.220 -14.548 1.00 92.94 85 GLY A C 1
ATOM 647 O O . GLY A 1 85 ? 4.548 -7.817 -15.021 1.00 92.94 85 GLY A O 1
ATOM 648 N N . ALA A 1 86 ? 2.326 -7.548 -14.868 1.00 91.69 86 ALA A N 1
ATOM 649 C CA . ALA A 1 86 ? 1.997 -8.526 -15.915 1.00 91.69 86 ALA A CA 1
ATOM 650 C C . ALA A 1 86 ? 2.085 -7.939 -17.333 1.00 91.69 86 ALA A C 1
ATOM 652 O O . ALA A 1 86 ? 2.083 -8.681 -18.316 1.00 91.69 86 ALA A O 1
ATOM 653 N N . ASN A 1 87 ? 2.139 -6.612 -17.473 1.00 90.38 87 ASN A N 1
ATOM 654 C CA . ASN A 1 87 ? 2.300 -5.972 -18.768 1.00 90.38 87 ASN A CA 1
ATOM 655 C C . ASN A 1 87 ? 3.786 -5.897 -19.136 1.00 90.38 87 ASN A C 1
ATOM 657 O O . ASN A 1 87 ? 4.568 -5.248 -18.447 1.00 90.38 87 ASN A O 1
ATOM 661 N N . LEU A 1 88 ? 4.165 -6.525 -20.253 1.00 89.19 88 LEU A N 1
ATOM 662 C CA . LEU A 1 88 ? 5.556 -6.590 -20.707 1.00 89.19 88 LEU A CA 1
ATOM 663 C C . LEU A 1 88 ? 6.168 -5.209 -20.983 1.00 89.19 88 LEU A C 1
ATOM 665 O O . LEU A 1 88 ? 7.326 -4.986 -20.647 1.00 89.19 88 LEU A O 1
ATOM 669 N N . ALA A 1 89 ? 5.412 -4.280 -21.575 1.00 89.44 89 ALA A N 1
ATOM 670 C CA . ALA A 1 89 ? 5.905 -2.929 -21.837 1.00 89.44 89 ALA A CA 1
ATOM 671 C C . ALA A 1 89 ? 6.123 -2.150 -20.531 1.00 89.44 89 ALA A C 1
ATOM 673 O O . ALA A 1 89 ? 7.101 -1.416 -20.407 1.00 89.44 89 ALA A O 1
ATOM 674 N N . VAL A 1 90 ? 5.254 -2.357 -19.537 1.00 91.38 90 VAL A N 1
ATOM 675 C CA . VAL A 1 90 ? 5.419 -1.758 -18.209 1.00 91.38 90 VAL A CA 1
ATOM 676 C C . VAL A 1 90 ? 6.597 -2.406 -17.485 1.00 91.38 90 VAL A C 1
ATOM 678 O O . VAL A 1 90 ? 7.623 -1.759 -17.296 1.00 91.38 90 VAL A O 1
ATOM 681 N N . GLY A 1 91 ? 6.505 -3.694 -17.145 1.00 91.50 91 GLY A N 1
ATOM 682 C CA . GLY A 1 91 ? 7.512 -4.398 -16.345 1.00 91.50 91 GLY A CA 1
ATOM 683 C C . GLY A 1 91 ? 8.884 -4.532 -17.016 1.00 91.50 91 GLY A C 1
ATOM 684 O O . GLY A 1 91 ? 9.891 -4.663 -16.323 1.00 91.50 91 GLY A O 1
ATOM 685 N N . GLY A 1 92 ? 8.947 -4.481 -18.349 1.00 91.12 92 GLY A N 1
ATOM 686 C CA . GLY A 1 92 ? 10.189 -4.537 -19.122 1.00 91.12 92 GLY A CA 1
ATOM 687 C C . GLY A 1 92 ? 10.769 -3.174 -19.511 1.00 91.12 92 GLY A C 1
ATOM 688 O O . GLY A 1 92 ? 11.888 -3.135 -20.017 1.00 91.12 92 GLY A O 1
ATOM 689 N N . SER A 1 93 ? 10.045 -2.065 -19.313 1.00 92.56 93 SER A N 1
ATOM 690 C CA . SER A 1 93 ? 10.518 -0.735 -19.717 1.00 92.56 93 SER A CA 1
ATOM 691 C C . SER A 1 93 ? 10.051 0.381 -18.786 1.00 92.56 93 SER A C 1
ATOM 693 O O . SER A 1 93 ? 10.844 0.822 -17.957 1.00 92.56 93 SER A O 1
ATOM 695 N N . THR A 1 94 ? 8.804 0.856 -18.897 1.00 92.44 94 THR A N 1
ATOM 696 C CA . THR A 1 94 ? 8.394 2.116 -18.242 1.00 92.44 94 THR A CA 1
ATOM 697 C C . THR A 1 94 ? 8.421 2.045 -16.720 1.00 92.44 94 THR A C 1
ATOM 699 O O . THR A 1 94 ? 8.639 3.068 -16.078 1.00 92.44 94 THR A O 1
ATOM 702 N N . PHE A 1 95 ? 8.288 0.847 -16.144 1.00 94.44 95 PHE A N 1
ATOM 703 C CA . PHE A 1 95 ? 8.473 0.610 -14.715 1.00 94.44 95 PHE A CA 1
ATOM 704 C C . PHE A 1 95 ? 9.841 1.094 -14.219 1.00 94.44 95 PHE A C 1
ATOM 706 O O . PHE A 1 95 ? 9.941 1.622 -13.125 1.00 94.44 95 PHE A O 1
ATOM 713 N N . TRP A 1 96 ? 10.895 0.973 -15.021 1.00 94.81 96 TRP A N 1
ATOM 714 C CA . TRP A 1 96 ? 12.261 1.297 -14.601 1.00 94.81 96 TRP A CA 1
ATOM 715 C C . TRP A 1 96 ? 12.648 2.765 -14.818 1.00 94.81 96 TRP A C 1
ATOM 717 O O . TRP A 1 96 ? 13.794 3.133 -14.567 1.00 94.81 96 TRP A O 1
ATOM 727 N N . LEU A 1 97 ? 11.724 3.609 -15.297 1.00 93.81 97 LEU A N 1
ATOM 728 C CA . LEU A 1 97 ? 11.960 5.054 -15.400 1.00 93.81 97 LEU A CA 1
ATOM 729 C C . LEU A 1 97 ? 12.069 5.705 -14.017 1.00 93.81 97 LEU A C 1
ATOM 731 O O . LEU A 1 97 ? 12.829 6.659 -13.853 1.00 93.81 97 LEU A O 1
ATOM 735 N N . ASP A 1 98 ? 11.354 5.167 -13.029 1.00 95.75 98 ASP A N 1
ATOM 736 C CA . ASP A 1 98 ? 11.603 5.477 -11.629 1.00 95.75 98 ASP A CA 1
ATOM 737 C C . ASP A 1 98 ? 12.675 4.529 -11.072 1.00 95.75 98 ASP A C 1
ATOM 739 O O . ASP A 1 98 ? 12.466 3.329 -10.889 1.00 95.75 98 ASP A O 1
ATOM 743 N N . HIS A 1 99 ? 13.849 5.092 -10.795 1.00 94.25 99 HIS A N 1
ATOM 744 C CA . HIS A 1 99 ? 14.997 4.373 -10.245 1.00 94.25 99 HIS A CA 1
ATOM 745 C C . HIS A 1 99 ? 14.795 3.856 -8.810 1.00 94.25 99 HIS A C 1
ATOM 747 O O . HIS A 1 99 ? 15.612 3.071 -8.329 1.00 94.25 99 HIS A O 1
ATOM 753 N N . THR A 1 100 ? 13.753 4.308 -8.111 1.00 95.19 100 THR A N 1
ATOM 754 C CA . THR A 1 100 ? 13.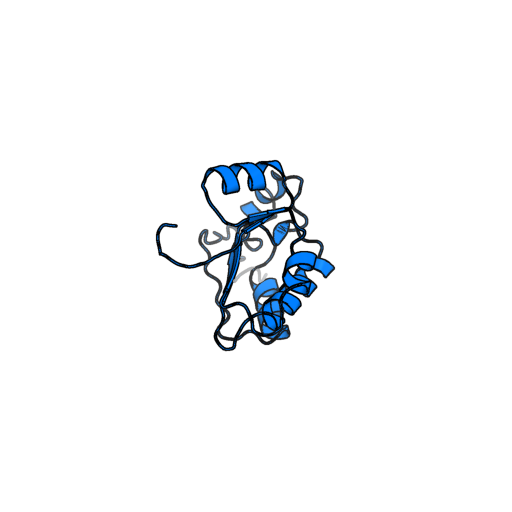443 3.891 -6.738 1.00 95.19 100 THR A CA 1
ATOM 755 C C . THR A 1 100 ? 12.553 2.647 -6.684 1.00 95.19 100 THR A C 1
ATOM 757 O O . THR A 1 100 ? 12.397 2.052 -5.616 1.00 95.19 100 THR A O 1
ATOM 760 N N . HIS A 1 101 ? 11.994 2.213 -7.817 1.00 97.69 101 HIS A N 1
ATOM 761 C CA . HIS A 1 101 ? 11.254 0.962 -7.897 1.00 97.69 101 HIS A CA 1
ATOM 762 C C . HIS A 1 101 ?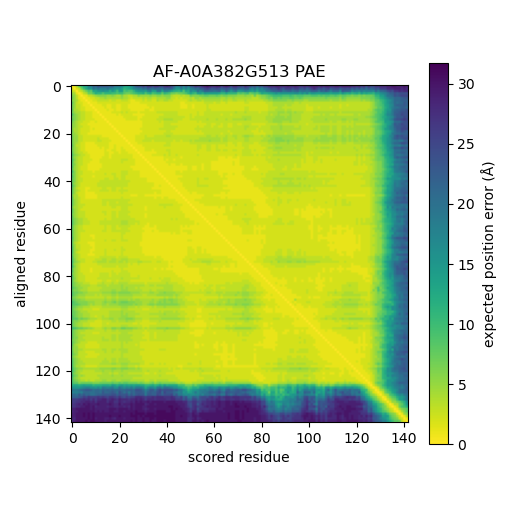 12.156 -0.257 -7.673 1.00 97.69 101 HIS A C 1
ATOM 764 O O . HIS A 1 101 ? 13.273 -0.350 -8.183 1.00 97.69 101 HIS A O 1
ATOM 770 N N . VAL A 1 102 ? 11.639 -1.249 -6.945 1.00 97.50 102 VAL A N 1
ATOM 771 C CA . VAL A 1 102 ? 12.392 -2.460 -6.586 1.00 97.50 102 VAL A CA 1
ATOM 772 C C . VAL A 1 102 ? 12.170 -3.582 -7.596 1.00 97.50 102 VAL A C 1
ATOM 774 O O . VAL A 1 102 ? 13.123 -4.231 -8.027 1.00 97.50 102 VAL A O 1
ATOM 777 N N . ARG A 1 103 ? 10.908 -3.878 -7.931 1.00 94.62 103 ARG A N 1
ATOM 778 C CA . ARG A 1 103 ? 10.540 -4.932 -8.892 1.00 94.62 103 ARG A CA 1
ATOM 779 C C . ARG A 1 103 ? 9.098 -4.767 -9.382 1.00 94.62 103 ARG A C 1
ATOM 781 O O . ARG A 1 103 ? 8.246 -4.415 -8.564 1.00 94.62 103 ARG A O 1
ATOM 788 N N . PRO A 1 104 ? 8.794 -5.113 -10.644 1.00 95.38 104 PRO A N 1
ATOM 789 C CA . PRO A 1 104 ? 7.420 -5.175 -11.118 1.00 95.38 104 PRO A CA 1
ATOM 790 C C . PRO A 1 104 ? 6.612 -6.171 -10.282 1.00 95.38 104 PRO A C 1
ATOM 792 O O . PRO A 1 104 ? 7.071 -7.283 -10.005 1.00 95.38 104 PRO A O 1
ATOM 795 N N . LEU A 1 105 ? 5.404 -5.782 -9.880 1.00 96.38 105 LEU A N 1
ATOM 796 C CA . LEU A 1 105 ? 4.525 -6.623 -9.074 1.00 96.38 105 LEU A CA 1
ATOM 797 C C . LEU A 1 105 ? 3.463 -7.268 -9.965 1.00 96.38 105 LEU A C 1
ATOM 799 O O . LEU A 1 105 ? 2.622 -6.593 -10.554 1.00 96.38 105 LEU A O 1
ATOM 803 N N . HIS A 1 106 ? 3.519 -8.595 -10.082 1.00 95.31 106 HIS A N 1
ATOM 804 C CA . HIS A 1 106 ? 2.516 -9.346 -10.829 1.00 95.31 106 HIS A CA 1
ATOM 805 C C . HIS A 1 106 ? 1.204 -9.416 -10.023 1.00 95.31 106 HIS A C 1
ATOM 807 O O . HIS A 1 106 ? 1.258 -9.752 -8.839 1.00 95.31 106 HIS A O 1
ATOM 813 N N . PRO A 1 107 ? 0.028 -9.167 -10.626 1.00 95.19 107 PRO A N 1
ATOM 814 C CA . PRO A 1 107 ? -1.253 -9.176 -9.917 1.00 95.19 107 PRO A CA 1
ATOM 815 C C . PRO A 1 107 ? -1.531 -10.497 -9.190 1.00 95.19 107 PRO A C 1
ATOM 817 O O . PRO A 1 107 ? -1.938 -10.478 -8.036 1.00 95.19 107 PRO A O 1
ATOM 820 N N . GLU A 1 108 ? -1.219 -11.639 -9.810 1.00 95.69 108 GLU A N 1
ATOM 821 C CA . GLU A 1 108 ? -1.393 -12.963 -9.187 1.00 95.69 108 GLU A CA 1
ATOM 822 C C . GLU A 1 108 ? -0.567 -13.131 -7.899 1.00 95.69 108 GLU A C 1
ATOM 824 O O . GLU A 1 108 ? -1.034 -13.718 -6.929 1.00 95.69 108 GLU A O 1
ATOM 829 N N . LEU A 1 109 ? 0.638 -12.548 -7.846 1.00 95.88 109 LEU A N 1
ATOM 830 C CA . LEU A 1 109 ? 1.463 -12.563 -6.636 1.00 95.88 109 LEU A CA 1
ATOM 831 C C . LEU A 1 109 ? 0.781 -11.795 -5.496 1.00 95.88 109 LEU A C 1
ATOM 833 O O . LEU A 1 109 ? 0.765 -12.258 -4.358 1.00 95.88 109 LEU A O 1
ATOM 837 N N . LEU A 1 110 ? 0.221 -10.624 -5.807 1.00 97.12 110 LEU A N 1
ATOM 838 C CA . LEU A 1 110 ? -0.463 -9.772 -4.834 1.00 97.12 110 LEU A CA 1
ATOM 839 C C . LEU A 1 110 ? -1.759 -10.422 -4.336 1.00 97.12 110 LEU A C 1
ATOM 841 O O . LEU A 1 110 ? -2.028 -10.396 -3.135 1.00 97.12 110 LEU A O 1
ATOM 845 N N . SER A 1 111 ? -2.513 -11.070 -5.230 1.00 97.62 111 SER A N 1
ATOM 846 C CA . SER A 1 111 ? -3.698 -11.850 -4.866 1.00 97.62 111 SER A CA 1
ATOM 847 C C . SER A 1 111 ? -3.352 -12.999 -3.922 1.00 97.62 111 SER A C 1
ATOM 849 O O . SER A 1 111 ? -3.973 -13.116 -2.867 1.00 97.62 111 SER A O 1
ATOM 851 N N . HIS A 1 112 ? -2.306 -13.777 -4.221 1.00 97.44 112 HIS A N 1
ATOM 852 C CA . HIS A 1 112 ? -1.863 -14.859 -3.339 1.00 97.44 112 HIS A CA 1
ATOM 853 C C . HIS A 1 112 ? -1.424 -14.356 -1.959 1.00 97.44 112 HIS A C 1
ATOM 855 O O . HIS A 1 112 ? -1.688 -15.019 -0.959 1.00 97.44 112 HIS A O 1
ATOM 861 N N . PHE A 1 113 ? -0.778 -13.190 -1.862 1.00 97.38 113 PHE A N 1
ATOM 862 C CA . PHE A 1 113 ? -0.441 -12.607 -0.558 1.00 97.38 113 PHE A CA 1
ATOM 863 C C . PHE A 1 113 ? -1.679 -12.194 0.226 1.00 97.38 113 PHE A C 1
ATOM 865 O O . PHE A 1 113 ? -1.758 -12.476 1.422 1.00 97.38 113 PHE A O 1
ATOM 872 N N . ALA A 1 114 ? -2.651 -11.561 -0.428 1.00 97.88 114 ALA A N 1
ATOM 873 C CA . ALA A 1 114 ? -3.912 -11.209 0.210 1.00 97.88 114 ALA A CA 1
ATOM 874 C C . ALA A 1 114 ? -4.614 -12.467 0.759 1.00 97.88 114 ALA A C 1
ATOM 876 O O . ALA A 1 114 ? -4.935 -12.542 1.944 1.00 97.88 114 ALA A O 1
ATOM 877 N N . GLU A 1 115 ? -4.773 -13.502 -0.058 1.00 98.00 115 GLU A N 1
ATOM 878 C CA . GLU A 1 115 ? -5.403 -14.757 0.369 1.00 98.00 115 GLU A CA 1
ATOM 879 C C . GLU A 1 115 ? -4.623 -15.439 1.500 1.00 98.00 115 GLU A C 1
ATOM 881 O O . GLU A 1 115 ? -5.216 -15.865 2.491 1.00 98.00 115 GLU A O 1
ATOM 886 N N . PHE A 1 116 ? -3.289 -15.478 1.406 1.00 97.88 116 PHE A N 1
ATOM 887 C CA . PHE A 1 116 ? -2.422 -16.071 2.427 1.00 97.88 116 PHE A CA 1
ATOM 888 C C . PHE A 1 116 ? -2.607 -15.432 3.810 1.00 97.88 116 PHE A C 1
ATOM 890 O O . PHE A 1 116 ? -2.643 -16.142 4.814 1.00 97.88 116 PHE A O 1
ATOM 897 N N . TYR A 1 117 ? -2.739 -14.104 3.878 1.00 97.62 117 TYR A N 1
ATOM 898 C CA . TYR A 1 117 ? -2.941 -13.389 5.144 1.00 97.62 117 TYR A CA 1
ATOM 899 C C . TYR A 1 117 ? -4.395 -13.391 5.639 1.00 97.62 117 TYR A C 1
ATOM 901 O O . TYR A 1 117 ? -4.649 -12.944 6.756 1.00 97.62 117 TYR A O 1
ATOM 909 N N . GLY A 1 118 ? -5.333 -13.935 4.860 1.00 97.44 118 GLY A N 1
ATOM 910 C CA . GLY A 1 118 ? -6.732 -14.102 5.259 1.00 97.44 118 GLY A CA 1
ATOM 911 C C . GLY A 1 118 ? -7.678 -13.016 4.752 1.00 97.44 118 GLY A C 1
ATOM 912 O O . GLY A 1 118 ? -8.815 -12.940 5.222 1.00 97.44 118 GLY A O 1
ATOM 913 N N . TYR A 1 119 ? -7.247 -12.184 3.799 1.00 98.31 119 TYR A N 1
ATOM 914 C CA . TYR A 1 119 ? -8.171 -11.306 3.086 1.00 98.31 119 TYR A CA 1
ATOM 915 C C . TYR A 1 119 ? -9.170 -12.138 2.278 1.00 98.31 119 TYR A C 1
ATOM 917 O O . TYR A 1 119 ? -8.867 -13.224 1.785 1.00 98.31 119 TYR A O 1
ATOM 925 N N . THR A 1 120 ? -10.378 -11.603 2.140 1.00 96.69 120 THR A N 1
ATOM 926 C CA . THR A 1 120 ? -11.473 -12.210 1.375 1.00 96.69 120 THR A CA 1
ATOM 927 C C . THR A 1 120 ? -11.956 -11.214 0.324 1.00 96.69 120 THR A C 1
ATOM 929 O O . THR A 1 120 ? -11.594 -10.040 0.388 1.00 96.69 120 THR A O 1
ATOM 932 N N . ASP A 1 121 ? -12.718 -11.680 -0.670 1.00 97.25 121 ASP A N 1
ATOM 933 C CA . ASP A 1 121 ? -13.198 -10.854 -1.790 1.00 97.25 121 ASP A CA 1
ATOM 934 C C . ASP A 1 121 ? -12.077 -10.126 -2.560 1.00 97.25 121 ASP A C 1
ATOM 936 O O . ASP A 1 121 ? -12.230 -8.981 -2.988 1.00 97.25 121 ASP A O 1
ATOM 940 N N . VAL A 1 122 ? -10.940 -10.801 -2.754 1.00 97.88 122 VAL A N 1
ATOM 941 C CA . VAL A 1 122 ? -9.780 -10.253 -3.468 1.00 97.88 122 VAL A CA 1
ATOM 942 C C . VAL A 1 122 ? -10.138 -9.997 -4.933 1.00 97.88 122 VAL A C 1
ATOM 944 O O . VAL A 1 122 ? -10.554 -10.899 -5.660 1.00 97.88 122 VAL A O 1
ATOM 947 N N . ARG A 1 123 ? -9.969 -8.747 -5.375 1.00 96.81 123 ARG A N 1
ATOM 948 C CA . ARG A 1 123 ? -10.235 -8.304 -6.749 1.00 96.81 123 ARG A CA 1
ATOM 949 C C . ARG A 1 123 ? -9.034 -7.558 -7.300 1.00 96.81 123 ARG A C 1
ATOM 951 O O . ARG A 1 123 ? -8.350 -6.846 -6.570 1.00 96.81 123 ARG A O 1
ATOM 958 N N . VAL A 1 124 ? -8.805 -7.724 -8.597 1.00 95.19 124 VAL A N 1
ATOM 959 C CA . VAL A 1 124 ? -7.766 -7.018 -9.345 1.00 95.19 124 VAL A CA 1
ATOM 960 C C . VAL A 1 124 ? -8.414 -6.382 -10.560 1.00 95.19 124 VAL A C 1
ATOM 962 O O . VAL A 1 124 ? -8.919 -7.086 -11.435 1.00 95.19 124 VAL A O 1
ATOM 965 N N . ASP A 1 125 ? -8.339 -5.059 -10.628 1.00 93.38 125 ASP A N 1
ATOM 966 C CA . ASP A 1 125 ? -8.819 -4.285 -11.763 1.00 93.38 125 ASP A CA 1
ATOM 967 C C . ASP A 1 125 ? -7.628 -3.771 -12.577 1.00 93.38 125 ASP A C 1
ATOM 969 O O . ASP A 1 125 ? -6.800 -2.995 -12.103 1.00 93.38 125 ASP A O 1
ATOM 973 N N . LEU A 1 126 ? -7.522 -4.226 -13.828 1.00 89.19 126 LEU A N 1
ATOM 974 C CA . LEU A 1 126 ? -6.454 -3.808 -14.735 1.00 89.19 126 LEU A CA 1
ATOM 975 C C . LEU A 1 126 ? -6.892 -2.574 -15.529 1.00 89.19 126 LEU A C 1
ATOM 977 O O . LEU A 1 126 ? -7.678 -2.683 -16.472 1.00 89.19 126 LEU A O 1
ATOM 981 N N . VAL A 1 127 ? -6.346 -1.409 -15.171 1.00 74.06 127 VAL A N 1
ATOM 982 C CA . VAL A 1 127 ? -6.622 -0.127 -15.849 1.00 74.06 127 VAL A CA 1
ATOM 983 C C . VAL A 1 127 ? -5.964 -0.068 -17.236 1.00 74.06 127 VAL A C 1
ATOM 985 O O . VAL A 1 127 ? -6.540 0.471 -18.178 1.00 74.06 127 VAL A O 1
ATOM 988 N N . SER A 1 128 ? -4.801 -0.707 -17.403 1.00 64.81 128 SER A N 1
ATOM 989 C CA . SER A 1 128 ? -4.191 -0.996 -18.705 1.00 64.81 128 SER A CA 1
ATOM 990 C C . SER A 1 128 ? -4.198 -2.505 -18.951 1.00 64.81 128 SER A C 1
ATOM 992 O O . SER A 1 128 ? -3.499 -3.279 -18.286 1.00 64.81 128 SER A O 1
ATOM 994 N N . LYS A 1 129 ? -5.022 -2.953 -19.906 1.00 58.00 129 LYS A N 1
ATOM 995 C CA . LYS A 1 129 ? -5.021 -4.359 -20.318 1.00 58.00 129 LYS A CA 1
ATOM 996 C C . LYS A 1 129 ? -3.709 -4.639 -21.051 1.00 58.00 129 LYS A C 1
ATOM 998 O O . LYS A 1 129 ? -3.412 -3.935 -22.014 1.00 58.00 129 LYS A O 1
ATOM 1003 N N . PRO A 1 130 ? -2.912 -5.625 -20.616 1.00 56.53 130 PRO A N 1
ATOM 1004 C CA . PRO A 1 130 ? -1.751 -6.029 -21.382 1.00 56.53 130 PRO A CA 1
ATOM 1005 C C . PRO A 1 130 ? -2.214 -6.567 -22.734 1.00 56.53 130 PRO A C 1
ATOM 1007 O O . PRO A 1 130 ? -2.877 -7.600 -22.812 1.00 56.53 130 PRO A O 1
ATOM 1010 N N . GLU A 1 131 ? -1.882 -5.851 -23.804 1.00 54.91 131 GLU A N 1
ATOM 1011 C CA . GLU A 1 131 ? -1.939 -6.408 -25.146 1.00 54.91 131 GLU A CA 1
ATOM 1012 C C . GLU A 1 131 ? -0.743 -7.344 -25.288 1.00 54.91 131 GLU A C 1
ATOM 1014 O O . GLU A 1 131 ? 0.409 -6.927 -25.180 1.00 54.91 131 GLU A O 1
ATOM 1019 N N . VAL A 1 132 ? -1.016 -8.637 -25.437 1.00 54.88 132 VAL A N 1
ATOM 1020 C CA . VAL A 1 132 ? 0.022 -9.652 -25.621 1.00 54.88 132 VAL A CA 1
ATOM 1021 C C . VAL A 1 132 ? 0.397 -9.650 -27.107 1.00 54.88 132 VAL A C 1
ATOM 1023 O O . VAL A 1 132 ? -0.446 -10.045 -27.913 1.00 54.88 132 VAL A O 1
ATOM 1026 N N . PRO A 1 133 ? 1.618 -9.260 -27.524 1.00 51.22 133 PRO A N 1
ATOM 1027 C CA . PRO A 1 133 ? 1.987 -9.318 -28.940 1.00 51.22 133 PRO A CA 1
ATOM 1028 C C . PRO A 1 133 ? 2.276 -10.756 -29.403 1.00 51.22 133 PRO A C 1
ATOM 1030 O O . PRO A 1 133 ? 2.305 -11.032 -30.598 1.00 51.22 133 PRO A O 1
ATOM 1033 N N . TRP A 1 134 ? 2.481 -11.690 -28.466 1.00 47.38 134 TRP A N 1
ATOM 1034 C CA . TRP A 1 134 ? 2.980 -13.038 -28.743 1.00 47.38 134 TRP A CA 1
ATOM 1035 C C . TRP A 1 134 ? 2.035 -14.095 -28.163 1.00 47.38 134 TRP A C 1
ATOM 1037 O O . TRP A 1 134 ? 2.292 -14.700 -27.123 1.00 47.38 134 TRP A O 1
ATOM 1047 N N . ARG A 1 135 ? 0.913 -14.346 -28.841 1.00 47.44 135 ARG A N 1
ATOM 1048 C CA . ARG A 1 135 ? 0.287 -15.670 -28.746 1.00 47.44 135 ARG A CA 1
ATOM 1049 C C . ARG A 1 135 ? 1.154 -16.620 -29.568 1.00 47.44 135 ARG A C 1
ATOM 1051 O O . ARG A 1 135 ? 1.240 -16.450 -30.780 1.00 47.44 135 ARG A O 1
ATOM 1058 N N . LEU A 1 136 ? 1.764 -17.624 -28.940 1.00 50.22 136 LEU A N 1
ATOM 1059 C CA . LEU A 1 136 ? 2.121 -18.827 -29.690 1.00 50.22 136 LEU A CA 1
ATOM 1060 C C . LEU A 1 136 ? 0.796 -19.442 -30.144 1.00 50.22 136 LEU A C 1
ATOM 1062 O O . LEU A 1 136 ? -0.030 -19.835 -29.317 1.00 50.22 136 LEU A O 1
ATOM 1066 N N . GLY A 1 137 ? 0.549 -19.410 -31.452 1.00 51.16 137 GLY A N 1
ATOM 1067 C CA . GLY A 1 137 ? -0.601 -20.088 -32.031 1.00 51.16 137 GLY A CA 1
ATOM 1068 C C . GLY A 1 137 ? -0.525 -21.589 -31.732 1.00 51.16 137 GLY A C 1
ATOM 1069 O O . GLY A 1 137 ? 0.578 -22.131 -31.607 1.00 51.16 137 GLY A O 1
ATOM 1070 N N . PRO A 1 138 ? -1.666 -22.284 -31.600 1.00 55.44 138 PRO A N 1
ATOM 1071 C CA . PRO A 1 138 ? -1.653 -23.731 -31.692 1.00 55.44 138 PRO A CA 1
ATOM 1072 C C . PRO A 1 138 ? -1.221 -24.068 -33.120 1.00 55.44 138 PRO A C 1
ATOM 1074 O O . PRO A 1 138 ? -1.969 -23.775 -34.041 1.00 55.44 138 PRO A O 1
ATOM 1077 N N . GLU A 1 139 ? 0.007 -24.571 -33.264 1.00 60.47 139 GLU A N 1
ATOM 1078 C CA . GLU A 1 139 ? 0.645 -25.204 -34.435 1.00 60.47 139 GLU A CA 1
ATOM 1079 C C . GLU A 1 139 ? 2.109 -24.765 -34.573 1.00 60.47 139 GLU A C 1
ATOM 1081 O O . GLU A 1 139 ? 2.498 -23.934 -35.387 1.00 60.47 139 GLU A O 1
ATOM 1086 N N . SER A 1 140 ? 2.954 -25.414 -33.779 1.00 48.81 140 SER A N 1
ATOM 1087 C CA . SER A 1 140 ? 4.297 -25.778 -34.225 1.00 48.81 140 SER A CA 1
ATOM 1088 C C . SER A 1 140 ? 4.546 -27.231 -33.823 1.00 48.81 140 SER A C 1
ATOM 1090 O O . SER A 1 140 ? 5.395 -27.536 -32.989 1.00 48.81 140 SER A O 1
ATOM 1092 N N . GLY A 1 141 ? 3.697 -28.113 -34.356 1.00 46.31 141 GLY A N 1
ATOM 1093 C CA . GLY A 1 141 ? 3.980 -29.534 -34.485 1.00 46.31 141 GLY A CA 1
ATOM 1094 C C . GLY A 1 141 ? 4.437 -29.782 -35.917 1.00 46.31 141 GLY A C 1
ATOM 1095 O O . GLY A 1 141 ? 3.640 -29.644 -36.843 1.00 46.31 141 GLY A O 1
ATOM 1096 N N . GLY A 1 142 ? 5.719 -30.090 -36.072 1.00 36.25 142 GLY A N 1
ATOM 1097 C CA . GLY A 1 142 ? 6.331 -30.672 -37.260 1.00 36.25 142 GLY A CA 1
ATOM 1098 C C . GLY A 1 142 ? 7.160 -31.864 -36.821 1.00 36.25 142 GLY A C 1
ATOM 1099 O O . GLY A 1 142 ? 7.761 -31.760 -35.726 1.00 36.25 142 GLY A O 1
#

InterPro domains:
  IPR029063 S-adenosyl-L-methionine-dependent methyltransferase superfamily [G3DSA:3.40.50.150] (1-136)
  IPR029063 S-adenosyl-L-methionine-dependent methyltransferase superfamily [SSF53335] (8-130)
  IPR041698 Methyltransferase domain 25 [PF13649] (8-76)

pLDDT: mean 90.8, std 14.62, range [36.25, 98.81]

Radius of gyration: 18.02 Å; Cα contacts (8 Å, |Δi|>4): 178; chains: 1; bounding box: 31×54×55 Å

Secondary structure (DSSP, 8-state):
-TT-----EEES-HHHHHHHHHTT--EEE--HHHHHHHSPTT-EEEEEEES-GGGS-HHHHHHHHHHHHHHEEEEEEEEEE--BTT-HHHHHTGGGGSTT----B-HHHHHHHHHHHT--S-----SS----S----S----